Protein AF-A0A4W5MH15-F1 (afdb_monomer_lite)

Sequence (103 aa):
ERSTCFYLSDTSELFFWEDPRKVGIEVSEADGTKYFHGPGTGTPVYLAHGRAKRRDFIKGGDTLFMLTMEDVSHLTVIQPVPPVTMVTTAMPTPALTSHVGMR

Structure (mmCIF, N/CA/C/O backbone):
data_AF-A0A4W5MH15-F1
#
_entry.id   AF-A0A4W5MH15-F1
#
loop_
_atom_site.group_PDB
_atom_site.id
_atom_site.type_symbol
_atom_site.label_atom_id
_atom_site.label_alt_id
_atom_site.label_comp_id
_atom_site.label_asym_id
_atom_site.label_entity_id
_atom_site.label_seq_id
_atom_site.pdbx_PDB_ins_code
_atom_site.Cartn_x
_atom_site.Cartn_y
_atom_site.Cartn_z
_atom_site.occupancy
_atom_site.B_iso_or_equiv
_atom_site.auth_seq_id
_atom_site.auth_comp_id
_atom_site.auth_asym_id
_atom_site.auth_atom_id
_atom_site.pdbx_PDB_model_num
ATOM 1 N N . GLU A 1 1 ? -17.431 9.098 0.102 1.00 36.00 1 GLU A N 1
ATOM 2 C CA . GLU A 1 1 ? -16.687 10.263 0.615 1.00 36.00 1 GLU A CA 1
ATOM 3 C C . GLU A 1 1 ? -15.199 10.091 0.340 1.00 36.00 1 GLU A C 1
ATOM 5 O O . GLU A 1 1 ? -14.669 9.014 0.558 1.00 36.00 1 GLU A O 1
ATOM 10 N N . ARG A 1 2 ? -14.609 11.133 -0.259 1.00 46.91 2 ARG A N 1
ATOM 11 C CA . ARG A 1 2 ? -13.186 11.456 -0.498 1.00 46.91 2 ARG A CA 1
ATOM 12 C C . ARG A 1 2 ? -12.161 10.306 -0.465 1.00 46.91 2 ARG A C 1
ATOM 14 O O . ARG A 1 2 ? -11.426 10.140 0.500 1.00 46.91 2 ARG A O 1
ATOM 21 N N . SER A 1 3 ? -12.015 9.624 -1.601 1.00 39.78 3 SER A N 1
ATOM 22 C CA . SER A 1 3 ? -10.773 8.925 -1.950 1.00 39.78 3 SER A CA 1
ATOM 23 C C . SER A 1 3 ? -9.713 9.949 -2.353 1.00 39.78 3 SER A C 1
ATOM 25 O O . SER A 1 3 ? -9.652 10.368 -3.504 1.00 39.78 3 SER A O 1
ATOM 27 N N . THR A 1 4 ? -8.868 10.360 -1.415 1.00 45.22 4 THR A N 1
ATOM 28 C CA . THR A 1 4 ? -7.582 10.983 -1.740 1.00 45.22 4 THR A CA 1
ATOM 29 C C . THR A 1 4 ? -6.563 9.876 -1.976 1.00 45.22 4 THR A C 1
ATOM 31 O O . THR A 1 4 ? -5.759 9.548 -1.111 1.00 45.22 4 THR A O 1
ATOM 34 N N . CYS A 1 5 ? -6.613 9.276 -3.167 1.00 45.59 5 CYS A N 1
ATOM 35 C CA . CYS A 1 5 ? -5.384 8.784 -3.776 1.00 45.59 5 CYS A CA 1
ATOM 36 C C . CYS A 1 5 ? -4.603 10.055 -4.116 1.00 45.59 5 CYS A C 1
ATOM 38 O O . CYS A 1 5 ? -5.012 10.796 -5.010 1.00 45.59 5 CYS A O 1
ATOM 40 N N . PHE A 1 6 ? -3.596 10.391 -3.312 1.00 52.03 6 PHE A N 1
ATOM 41 C CA . PHE A 1 6 ? -2.780 11.576 -3.537 1.00 52.03 6 PHE A CA 1
ATOM 42 C C . PHE A 1 6 ? -2.103 11.432 -4.901 1.00 52.03 6 PHE A C 1
ATOM 44 O O . PHE A 1 6 ? -1.178 10.643 -5.069 1.00 52.03 6 PHE A O 1
ATOM 51 N N . TYR A 1 7 ? -2.605 12.171 -5.892 1.00 43.44 7 TYR A N 1
ATOM 52 C CA . TYR A 1 7 ? -1.824 12.503 -7.071 1.00 43.44 7 TYR A CA 1
ATOM 53 C C . TYR A 1 7 ? -0.591 13.235 -6.560 1.00 43.44 7 TYR A C 1
ATOM 55 O O . TYR A 1 7 ? -0.716 14.276 -5.912 1.00 43.44 7 TYR A O 1
ATOM 63 N N . LEU A 1 8 ? 0.585 12.665 -6.801 1.00 52.97 8 LEU A N 1
ATOM 64 C CA . LEU A 1 8 ? 1.828 13.384 -6.597 1.00 52.97 8 LEU A CA 1
ATOM 65 C C . LEU A 1 8 ? 1.765 14.625 -7.476 1.00 52.97 8 LEU A C 1
ATOM 67 O O . LEU A 1 8 ? 1.604 14.526 -8.691 1.00 52.97 8 LEU A O 1
ATOM 71 N N . SER A 1 9 ? 1.825 15.796 -6.852 1.00 49.94 9 SER A N 1
ATOM 72 C CA . SER A 1 9 ? 2.156 17.008 -7.576 1.00 49.94 9 SER A CA 1
ATOM 73 C C . SER A 1 9 ? 3.524 16.774 -8.208 1.00 49.94 9 SER A C 1
ATOM 75 O O . SER A 1 9 ? 4.507 16.626 -7.483 1.00 49.94 9 SER A O 1
ATOM 77 N N . ASP A 1 10 ? 3.580 16.747 -9.537 1.00 54.47 10 ASP A N 1
ATOM 78 C CA . ASP A 1 10 ? 4.779 16.563 -10.377 1.00 54.47 10 ASP A CA 1
ATOM 79 C C . ASP A 1 10 ? 5.800 17.724 -10.242 1.00 54.47 10 ASP A C 1
ATOM 81 O O . ASP A 1 10 ? 6.587 18.016 -11.134 1.00 54.47 10 ASP A O 1
ATOM 85 N N . THR A 1 11 ? 5.742 18.461 -9.129 1.00 54.16 11 THR A N 1
ATOM 86 C CA . THR A 1 11 ? 6.498 19.685 -8.850 1.00 54.16 11 THR A CA 1
ATOM 87 C C . THR A 1 11 ? 7.242 19.643 -7.513 1.00 54.16 11 THR A C 1
ATOM 89 O O . THR A 1 11 ? 7.790 20.665 -7.109 1.00 54.16 11 THR A O 1
ATOM 92 N N . SER A 1 12 ? 7.251 18.521 -6.782 1.00 60.56 12 SER A N 1
ATOM 93 C CA . SER A 1 12 ? 8.090 18.389 -5.584 1.00 60.56 12 SER A CA 1
ATOM 94 C C . SER A 1 12 ? 9.447 17.796 -5.959 1.00 60.56 12 SER A C 1
ATOM 96 O O . SER A 1 12 ? 9.497 16.675 -6.451 1.00 60.56 12 SER A O 1
ATOM 98 N N . GLU A 1 13 ? 10.545 18.487 -5.642 1.00 69.12 13 GLU A N 1
ATOM 99 C CA . GLU A 1 13 ? 11.938 17.993 -5.746 1.00 69.12 13 GLU A CA 1
ATOM 100 C C . GLU A 1 13 ? 12.240 16.768 -4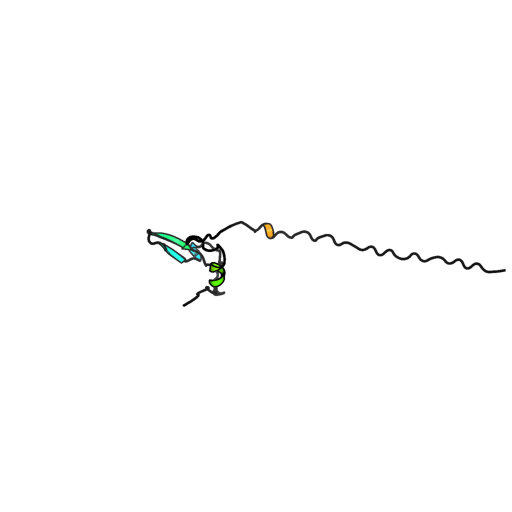.849 1.00 69.12 13 GLU A C 1
ATOM 102 O O . GLU A 1 13 ? 13.383 16.338 -4.715 1.00 69.12 13 GLU A O 1
ATOM 107 N N . LEU A 1 14 ? 11.217 16.223 -4.194 1.00 75.50 14 LEU A N 1
ATOM 108 C CA . LEU A 1 14 ? 11.302 15.177 -3.190 1.00 75.50 14 LEU A CA 1
ATOM 109 C C . LEU A 1 14 ? 11.040 13.810 -3.823 1.00 75.50 14 LEU A C 1
ATOM 111 O O . LEU A 1 14 ? 10.041 13.609 -4.518 1.00 75.50 14 LEU A O 1
ATOM 115 N N . PHE A 1 15 ? 11.919 12.848 -3.546 1.00 88.56 15 PHE A N 1
ATOM 116 C CA . PHE A 1 15 ? 11.747 11.477 -4.015 1.00 88.56 15 PHE A CA 1
ATOM 117 C C . PHE A 1 15 ? 10.655 10.771 -3.202 1.00 88.56 15 PHE A C 1
ATOM 119 O O . PHE A 1 15 ? 10.696 10.747 -1.975 1.00 88.56 15 PHE A O 1
ATOM 126 N N . PHE A 1 16 ? 9.699 10.134 -3.884 1.00 88.00 16 PHE A N 1
ATOM 127 C CA . PHE A 1 16 ? 8.551 9.464 -3.253 1.00 88.00 16 PHE A CA 1
ATOM 128 C C . PHE A 1 16 ? 8.937 8.459 -2.149 1.00 88.00 16 PHE A C 1
ATOM 130 O O . PHE A 1 16 ? 8.228 8.325 -1.156 1.00 88.00 16 PHE A O 1
ATOM 137 N N . TRP A 1 17 ? 10.072 7.775 -2.322 1.00 91.69 17 TRP A N 1
ATOM 138 C CA . TRP A 1 17 ? 10.595 6.745 -1.418 1.00 91.69 17 TRP A CA 1
ATOM 139 C C . TRP A 1 17 ? 11.770 7.222 -0.544 1.00 91.69 17 TRP A C 1
ATOM 141 O O . TRP A 1 17 ? 12.545 6.396 -0.065 1.00 91.69 17 TRP A O 1
ATOM 151 N N . GLU A 1 18 ? 11.962 8.536 -0.376 1.00 93.12 18 GLU A N 1
ATOM 152 C CA . GLU A 1 18 ? 13.009 9.070 0.506 1.00 93.12 18 GLU A CA 1
ATOM 153 C C . GLU A 1 18 ? 12.708 8.801 1.996 1.00 93.12 18 GLU A C 1
ATOM 155 O O . GLU A 1 18 ? 11.671 8.244 2.359 1.00 93.12 18 GLU A O 1
ATOM 160 N N . ASP A 1 19 ? 13.624 9.215 2.878 1.00 94.44 19 ASP A N 1
ATOM 161 C CA . ASP A 1 19 ? 13.456 9.159 4.331 1.00 94.44 19 ASP A CA 1
ATOM 162 C C . ASP A 1 19 ? 12.086 9.746 4.750 1.00 94.44 19 ASP A C 1
ATOM 164 O O . ASP A 1 19 ? 11.834 10.935 4.514 1.00 94.44 19 ASP A O 1
ATOM 168 N N . PRO A 1 20 ? 11.209 8.961 5.412 1.00 94.12 20 PRO A N 1
ATOM 169 C CA . PRO A 1 20 ? 9.898 9.416 5.871 1.00 94.12 20 PRO A CA 1
ATOM 170 C C . PRO A 1 20 ? 9.929 10.670 6.750 1.00 94.12 20 PRO A C 1
ATOM 172 O O . PRO A 1 20 ? 8.938 11.387 6.814 1.00 94.12 20 PRO A O 1
ATOM 175 N N . ARG A 1 21 ? 11.052 10.984 7.406 1.00 94.38 21 ARG A N 1
ATOM 176 C CA . ARG A 1 21 ? 11.205 12.229 8.179 1.00 94.38 21 ARG A CA 1
ATOM 177 C C . ARG A 1 21 ? 11.256 13.480 7.302 1.00 94.38 21 ARG A C 1
ATOM 179 O O . ARG A 1 21 ? 11.026 14.575 7.804 1.00 94.38 21 ARG A O 1
ATOM 186 N N . LYS A 1 22 ? 11.593 13.330 6.018 1.00 92.81 22 LYS A N 1
ATOM 187 C CA . LYS A 1 22 ? 11.648 14.417 5.032 1.00 92.81 22 LYS A CA 1
ATOM 188 C C . LYS A 1 22 ? 10.379 14.506 4.193 1.00 92.81 22 LYS A C 1
ATOM 190 O O . LYS A 1 22 ? 9.918 15.608 3.920 1.00 92.81 22 LYS A O 1
ATOM 195 N N . VAL A 1 23 ? 9.846 13.359 3.765 1.00 90.94 23 VAL A N 1
ATOM 196 C CA . VAL A 1 23 ? 8.750 13.291 2.775 1.00 90.94 23 VAL A CA 1
ATOM 197 C C . VAL A 1 23 ? 7.418 12.813 3.349 1.00 90.94 23 VAL A C 1
ATOM 199 O O . VAL A 1 23 ? 6.404 12.824 2.655 1.00 90.94 23 VAL A O 1
ATOM 202 N N . GLY A 1 24 ? 7.422 12.345 4.594 1.00 91.19 24 GLY A N 1
ATOM 203 C CA . GLY A 1 24 ? 6.265 11.766 5.258 1.00 91.19 24 GLY A CA 1
ATOM 204 C C . GLY A 1 24 ? 5.527 12.730 6.176 1.00 91.19 24 GLY A C 1
ATOM 205 O O . GLY A 1 24 ? 5.843 13.913 6.292 1.00 91.19 24 GLY A O 1
ATOM 206 N N . ILE A 1 25 ? 4.522 12.182 6.851 1.00 93.88 25 ILE A N 1
ATOM 207 C CA . ILE A 1 25 ? 3.696 12.886 7.832 1.00 93.88 25 ILE A CA 1
ATOM 208 C C . ILE A 1 25 ? 3.977 12.282 9.209 1.00 93.88 25 ILE A C 1
ATOM 210 O O . ILE A 1 25 ? 4.067 11.060 9.345 1.00 93.88 25 ILE A O 1
ATOM 214 N N . GLU A 1 26 ? 4.129 13.132 10.227 1.00 96.44 26 GLU A N 1
ATOM 215 C CA . GLU A 1 26 ? 4.196 12.682 11.618 1.00 96.44 26 GLU A CA 1
ATOM 216 C C . GLU A 1 26 ? 2.809 12.217 12.076 1.00 96.44 26 GLU A C 1
ATOM 218 O O . GLU A 1 26 ? 1.826 12.955 11.994 1.00 96.44 26 GLU A O 1
ATOM 223 N N . VAL A 1 27 ? 2.738 10.997 12.594 1.00 96.38 27 VAL A N 1
ATOM 224 C CA . VAL A 1 27 ? 1.554 10.411 13.216 1.00 96.38 27 VAL A CA 1
ATOM 225 C C . VAL A 1 27 ? 1.824 10.256 14.703 1.00 96.38 27 VAL A C 1
ATOM 227 O O . VAL A 1 27 ? 2.905 9.835 15.116 1.00 96.38 27 VAL A O 1
ATOM 230 N N . SER A 1 28 ? 0.833 10.634 15.507 1.00 97.56 28 SER A N 1
ATOM 231 C CA . SER A 1 28 ? 0.827 10.438 16.955 1.00 97.56 28 SER A CA 1
ATOM 232 C C . SER A 1 28 ? -0.274 9.450 17.312 1.00 97.56 28 SER A C 1
ATOM 234 O O . SER A 1 28 ? -1.439 9.693 17.001 1.00 97.56 28 SER A O 1
ATOM 236 N N . GLU A 1 29 ? 0.100 8.355 17.960 1.00 96.00 29 GLU A N 1
ATOM 237 C CA . GLU A 1 29 ? -0.829 7.324 18.409 1.00 96.00 29 GLU A CA 1
ATOM 238 C C . GLU A 1 29 ? -1.406 7.639 19.788 1.00 96.00 29 GLU A C 1
ATOM 240 O O . GLU A 1 29 ? -0.860 8.426 20.566 1.00 96.00 29 GLU A O 1
ATOM 245 N N . ALA A 1 30 ? -2.528 6.991 20.107 1.00 96.12 30 ALA A N 1
ATOM 246 C CA . ALA A 1 30 ? -3.222 7.171 21.382 1.00 96.12 30 ALA A CA 1
ATOM 247 C C . ALA A 1 30 ? -2.376 6.754 22.603 1.00 96.12 30 ALA A C 1
ATOM 249 O O . ALA A 1 30 ? -2.613 7.243 23.706 1.00 96.12 30 ALA A O 1
ATOM 250 N N . ASP A 1 31 ? -1.389 5.876 22.410 1.00 96.31 31 ASP A N 1
ATOM 251 C CA . ASP A 1 31 ? -0.437 5.450 23.441 1.00 96.31 31 ASP A CA 1
ATOM 252 C C . ASP A 1 31 ? 0.741 6.430 23.636 1.00 96.31 31 ASP A C 1
ATOM 254 O O . ASP A 1 31 ? 1.598 6.209 24.491 1.00 96.31 31 ASP A O 1
ATOM 258 N N . GLY A 1 32 ? 0.772 7.531 22.875 1.00 95.38 32 GLY A N 1
ATOM 259 C CA . GLY A 1 32 ? 1.821 8.549 22.911 1.00 95.38 32 GLY A CA 1
ATOM 260 C C . GLY A 1 32 ? 3.007 8.274 21.983 1.00 95.38 32 GLY A C 1
ATOM 261 O O . GLY A 1 32 ? 3.909 9.112 21.898 1.00 95.38 32 GLY A O 1
ATOM 262 N N . THR A 1 33 ? 3.018 7.147 21.265 1.00 97.00 33 THR A N 1
ATOM 263 C CA . THR A 1 33 ? 4.048 6.836 20.268 1.00 97.00 33 THR A CA 1
ATOM 264 C C . THR A 1 33 ? 3.957 7.800 19.092 1.00 97.00 33 THR A C 1
ATOM 266 O O . THR A 1 33 ? 2.870 8.116 18.608 1.00 97.00 33 THR A O 1
ATOM 269 N N . LYS A 1 34 ? 5.113 8.256 18.603 1.00 97.62 34 LYS A N 1
ATOM 270 C CA . LYS A 1 34 ? 5.210 9.107 17.415 1.00 97.62 34 LYS A CA 1
ATOM 271 C C . LYS A 1 34 ? 6.105 8.479 16.363 1.00 97.62 34 LYS A C 1
ATOM 273 O O . LYS A 1 34 ? 7.192 7.997 16.684 1.00 97.62 34 LYS A O 1
ATOM 278 N N . TYR A 1 35 ? 5.668 8.514 15.111 1.00 96.44 35 TYR A N 1
ATOM 279 C CA . TYR A 1 35 ? 6.442 8.036 13.968 1.00 96.44 35 TYR A CA 1
ATOM 280 C C . TYR A 1 35 ? 6.112 8.836 12.710 1.00 96.44 35 TYR A C 1
ATOM 282 O O . TYR A 1 35 ? 5.073 9.478 12.621 1.00 96.44 35 TYR A O 1
ATOM 290 N N . PHE A 1 36 ? 7.001 8.782 11.722 1.00 96.69 36 PHE A N 1
ATOM 291 C CA . PHE A 1 36 ? 6.746 9.338 10.397 1.00 96.69 36 PHE A CA 1
ATOM 292 C C . PHE A 1 36 ? 6.416 8.200 9.438 1.00 96.69 36 PHE A C 1
ATOM 294 O O . PHE A 1 36 ? 7.168 7.226 9.373 1.00 96.69 36 PHE A O 1
ATOM 301 N N . HIS A 1 37 ? 5.330 8.327 8.678 1.00 94.56 37 HIS A N 1
ATOM 302 C CA . HIS A 1 37 ? 5.041 7.422 7.567 1.00 94.56 37 HIS A CA 1
ATOM 303 C C . HIS A 1 37 ? 5.161 8.175 6.243 1.00 94.56 37 HIS A C 1
ATOM 305 O O . HIS A 1 37 ? 4.680 9.301 6.107 1.00 94.56 37 HIS A O 1
ATOM 311 N N . GLY A 1 38 ? 5.856 7.562 5.285 1.00 92.75 38 GLY A N 1
ATOM 312 C CA . GLY A 1 38 ? 6.041 8.131 3.955 1.00 92.75 38 GLY A CA 1
ATOM 313 C C . GLY A 1 38 ? 4.749 8.126 3.127 1.00 92.75 38 GLY A C 1
ATOM 314 O O . GLY A 1 38 ? 3.721 7.592 3.562 1.00 92.75 38 GLY A O 1
ATOM 315 N N . PRO A 1 39 ? 4.801 8.691 1.911 1.00 91.62 39 PRO A N 1
ATOM 316 C CA . PRO A 1 39 ? 3.713 8.612 0.947 1.00 91.62 39 PRO A CA 1
ATOM 317 C C . PRO A 1 39 ? 3.229 7.170 0.725 1.00 91.62 39 PRO A C 1
ATOM 319 O O . PRO A 1 39 ? 4.017 6.241 0.554 1.00 91.62 39 PRO A O 1
ATOM 322 N N . GLY A 1 40 ? 1.909 6.975 0.723 1.00 91.25 40 GLY A N 1
ATOM 323 C CA . GLY A 1 40 ? 1.304 5.667 0.473 1.00 91.25 40 GLY A CA 1
ATOM 324 C C . GLY A 1 40 ? 1.192 5.373 -1.021 1.00 91.25 40 GLY A C 1
ATOM 325 O O . GLY A 1 40 ? 0.656 6.187 -1.770 1.00 91.25 40 GLY A O 1
ATOM 326 N N . THR A 1 41 ? 1.636 4.190 -1.450 1.00 91.94 41 THR A N 1
ATOM 327 C CA . THR A 1 41 ? 1.363 3.658 -2.794 1.00 91.94 41 THR A CA 1
ATOM 328 C C . THR A 1 41 ? 0.563 2.365 -2.704 1.00 91.94 41 THR A C 1
ATOM 330 O O . THR A 1 41 ? 0.733 1.575 -1.775 1.00 91.94 41 THR A O 1
ATOM 333 N N . GLY A 1 42 ? -0.310 2.130 -3.678 1.00 92.69 42 GLY A N 1
ATOM 334 C CA . GLY A 1 42 ? -1.123 0.925 -3.737 1.00 92.69 42 GLY A CA 1
ATOM 335 C C . GLY A 1 42 ? -2.291 1.066 -4.701 1.00 92.69 42 GLY A C 1
ATOM 336 O O . GLY A 1 42 ? -2.356 1.994 -5.504 1.00 92.69 42 GLY A O 1
ATOM 337 N N . THR A 1 43 ? -3.237 0.135 -4.607 1.00 92.62 43 THR A N 1
ATOM 338 C CA . THR A 1 43 ? -4.486 0.185 -5.372 1.00 92.62 43 THR A CA 1
ATOM 339 C C . THR A 1 43 ? -5.646 0.613 -4.471 1.00 92.62 43 THR A C 1
ATOM 341 O O . THR A 1 43 ? -5.819 0.035 -3.395 1.00 92.62 43 THR A O 1
ATOM 344 N N . PRO A 1 44 ? -6.500 1.563 -4.900 1.00 89.81 44 PRO A N 1
ATOM 345 C CA . PRO A 1 44 ? -7.732 1.879 -4.177 1.00 89.81 44 PRO A CA 1
ATOM 346 C C . PRO A 1 44 ? -8.761 0.738 -4.255 1.00 89.81 44 PRO A C 1
ATOM 348 O O . PRO A 1 44 ? -9.739 0.733 -3.510 1.00 89.81 44 PRO A O 1
ATOM 351 N N . VAL A 1 45 ? -8.563 -0.232 -5.156 1.00 91.81 45 VAL A N 1
ATOM 352 C CA . VAL A 1 45 ? -9.449 -1.382 -5.352 1.00 91.81 45 VAL A CA 1
ATOM 353 C C . VAL A 1 45 ? -8.626 -2.667 -5.265 1.00 91.81 45 VAL A C 1
ATOM 355 O O . VAL A 1 45 ? -8.230 -3.240 -6.277 1.00 91.81 45 VAL A O 1
ATOM 358 N N . TYR A 1 46 ? -8.361 -3.120 -4.039 1.00 92.19 46 TYR A N 1
ATOM 359 C CA . TYR A 1 46 ? -7.667 -4.389 -3.790 1.00 92.19 46 TYR A CA 1
ATO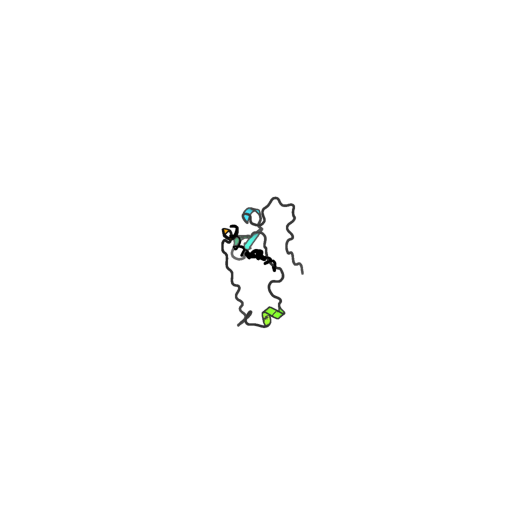M 360 C C . TYR A 1 46 ? -8.572 -5.601 -4.067 1.00 92.19 46 TYR A C 1
ATOM 362 O O . TYR A 1 46 ? -8.275 -6.438 -4.917 1.00 92.19 46 TYR A O 1
ATOM 370 N N . LEU A 1 47 ? -9.724 -5.674 -3.391 1.00 93.75 47 LEU A N 1
ATOM 371 C CA . LEU A 1 47 ? -10.695 -6.753 -3.557 1.00 93.75 47 LEU A CA 1
ATOM 372 C C . LEU A 1 47 ? -12.115 -6.203 -3.417 1.00 93.75 47 LEU A C 1
ATOM 374 O O . LEU A 1 47 ? -12.463 -5.588 -2.413 1.00 93.75 47 LEU A O 1
ATOM 378 N N . ALA A 1 48 ? -12.963 -6.442 -4.419 1.00 94.44 48 ALA A N 1
ATOM 379 C CA . ALA A 1 48 ? -14.360 -6.023 -4.354 1.00 94.44 48 ALA A CA 1
ATOM 380 C C . ALA A 1 48 ? -15.088 -6.690 -3.172 1.00 94.44 48 ALA A C 1
ATOM 382 O O . ALA A 1 48 ? -14.986 -7.904 -2.984 1.00 94.44 48 ALA A O 1
ATOM 383 N N . HIS A 1 49 ? -15.914 -5.927 -2.450 1.00 93.25 49 HIS A N 1
ATOM 384 C CA . HIS A 1 49 ? -16.680 -6.404 -1.289 1.00 93.25 49 HIS A CA 1
ATOM 385 C C . HIS A 1 49 ? -17.456 -7.706 -1.555 1.00 93.25 49 HIS A C 1
ATOM 387 O O . HIS A 1 49 ? -17.441 -8.629 -0.743 1.00 93.25 49 HIS A O 1
ATOM 393 N N . GLY A 1 50 ? -18.106 -7.819 -2.720 1.00 94.12 50 GLY A N 1
ATOM 394 C CA . GLY A 1 50 ? -18.838 -9.029 -3.103 1.00 94.12 50 GLY A CA 1
ATOM 395 C C . GLY A 1 50 ? -17.944 -10.254 -3.327 1.00 94.12 50 GLY A C 1
ATOM 396 O O . GLY A 1 50 ? -18.416 -11.376 -3.177 1.00 94.12 50 GLY A O 1
ATOM 397 N N . ARG A 1 51 ? -16.659 -10.065 -3.661 1.00 93.88 51 ARG A N 1
ATOM 398 C CA . ARG A 1 51 ? -15.674 -11.151 -3.792 1.00 93.88 51 ARG A CA 1
ATOM 399 C C . ARG A 1 51 ? -15.077 -11.549 -2.445 1.00 93.88 51 ARG A C 1
ATOM 401 O O . ARG A 1 51 ? -14.896 -12.742 -2.225 1.00 93.88 51 ARG A O 1
ATOM 408 N N . ALA A 1 52 ? -14.870 -10.592 -1.538 1.00 93.56 52 ALA A N 1
ATOM 409 C CA . ALA A 1 52 ? -14.406 -10.863 -0.175 1.00 93.56 52 ALA A CA 1
ATOM 410 C C . ALA A 1 52 ? -15.343 -11.816 0.596 1.00 93.56 52 ALA A C 1
ATOM 412 O O . ALA A 1 52 ? -14.885 -12.589 1.425 1.00 93.56 52 ALA A O 1
ATOM 413 N N . LYS A 1 53 ? -16.646 -11.826 0.275 1.00 93.31 53 LYS A N 1
ATOM 414 C CA . LYS A 1 53 ? -17.659 -12.671 0.939 1.00 93.31 53 LYS A CA 1
ATOM 415 C C . LYS A 1 53 ? -17.842 -14.082 0.356 1.00 93.31 53 LYS A C 1
ATOM 417 O O . LYS A 1 53 ? -18.592 -14.864 0.924 1.00 93.31 53 LYS A O 1
ATOM 422 N N . ARG A 1 54 ? -17.260 -14.404 -0.808 1.00 91.62 54 ARG A N 1
ATOM 423 C CA . ARG A 1 54 ? -17.583 -15.649 -1.548 1.00 91.62 54 ARG A CA 1
ATOM 424 C C . ARG A 1 54 ? -16.709 -16.852 -1.189 1.00 91.62 54 ARG A C 1
ATOM 426 O O . ARG A 1 54 ? -17.059 -17.968 -1.554 1.00 91.62 54 ARG A O 1
ATOM 433 N N . ARG A 1 55 ? -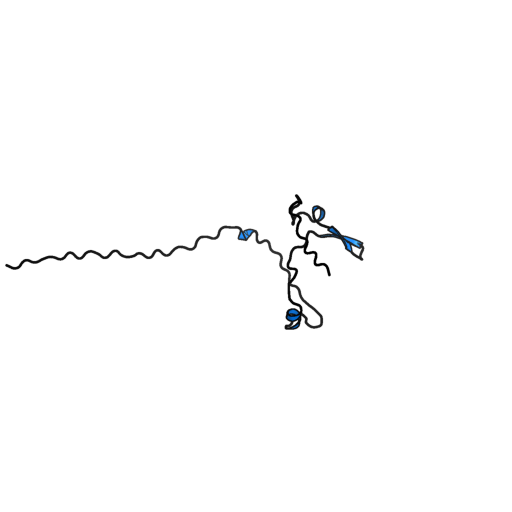15.561 -16.633 -0.552 1.00 92.75 55 ARG A N 1
ATOM 434 C CA . ARG A 1 55 ? -14.604 -17.673 -0.139 1.00 92.75 55 ARG A CA 1
ATOM 435 C C . ARG A 1 55 ? -14.171 -17.411 1.302 1.00 92.75 55 ARG A C 1
ATOM 437 O O . ARG A 1 55 ? -14.585 -16.419 1.894 1.00 92.75 55 ARG A O 1
ATOM 444 N N . ASP A 1 56 ? -13.256 -18.230 1.798 1.00 94.94 56 ASP A N 1
ATOM 445 C CA . ASP A 1 56 ? -12.663 -18.145 3.137 1.00 94.94 56 ASP A CA 1
ATOM 446 C C . ASP A 1 56 ? -11.691 -16.952 3.316 1.00 94.94 56 ASP A C 1
ATOM 448 O O . ASP A 1 56 ? -10.730 -17.046 4.071 1.00 94.94 56 ASP A O 1
ATOM 452 N N . PHE A 1 57 ? -11.907 -15.822 2.627 1.00 94.88 57 PHE A N 1
ATOM 453 C CA . PHE A 1 57 ? -11.148 -14.588 2.884 1.00 94.88 57 PHE A CA 1
ATOM 454 C C . PHE A 1 57 ? -11.485 -13.995 4.256 1.00 94.88 57 PHE A C 1
ATOM 456 O O . PHE A 1 57 ? -10.623 -13.388 4.884 1.00 94.88 57 PHE A O 1
ATOM 463 N N . ILE A 1 58 ? -12.735 -14.174 4.698 1.00 95.38 58 ILE A N 1
ATOM 464 C CA . ILE A 1 58 ? -13.213 -13.837 6.038 1.00 95.38 58 ILE A CA 1
ATOM 465 C C . ILE A 1 58 ? -13.716 -15.135 6.666 1.00 95.38 58 ILE A C 1
ATOM 467 O O . ILE A 1 58 ? -14.661 -15.740 6.155 1.00 95.38 58 ILE A O 1
ATOM 471 N N . LYS A 1 59 ? -13.104 -15.571 7.766 1.00 95.38 59 LYS A N 1
ATOM 472 C CA . LYS A 1 59 ? -13.477 -16.812 8.458 1.00 95.38 59 LYS A CA 1
ATOM 473 C C . LYS A 1 59 ? -13.459 -16.577 9.959 1.00 95.38 59 LYS A C 1
ATOM 475 O O . LYS A 1 59 ? -12.481 -16.073 10.487 1.00 95.38 59 LYS A O 1
ATOM 480 N N . GLY A 1 60 ? -14.564 -16.889 10.639 1.00 94.31 60 GLY A N 1
ATOM 481 C CA . GLY A 1 60 ? -14.696 -16.633 12.081 1.00 94.31 60 GLY A CA 1
ATOM 482 C C . GLY A 1 60 ? -14.748 -15.150 12.478 1.00 94.31 60 GLY A C 1
ATOM 483 O O . GLY A 1 60 ? -14.671 -14.854 13.659 1.00 94.31 60 GLY A O 1
ATOM 484 N N . GLY A 1 61 ? -14.904 -14.229 11.517 1.00 94.56 61 GLY A N 1
ATOM 485 C CA . GLY A 1 61 ? -14.787 -12.782 11.748 1.00 94.56 61 GLY A CA 1
ATOM 486 C C . GLY A 1 61 ? -13.390 -12.225 11.464 1.00 94.56 61 GLY A C 1
ATOM 487 O O . GLY A 1 61 ? -13.236 -11.009 11.402 1.00 94.56 61 GLY A O 1
ATOM 488 N N . ASP A 1 62 ? -12.421 -13.101 11.188 1.00 95.75 62 ASP A N 1
ATOM 489 C CA . ASP A 1 62 ? -11.024 -12.736 10.989 1.00 95.75 62 ASP A CA 1
ATOM 490 C C . ASP A 1 62 ? -10.619 -12.760 9.513 1.00 95.75 62 ASP A C 1
ATOM 492 O O . ASP A 1 62 ? -11.207 -13.461 8.681 1.00 95.75 62 ASP A O 1
ATOM 496 N N . THR A 1 63 ? -9.565 -12.005 9.206 1.00 96.31 63 THR A N 1
ATOM 497 C CA . THR A 1 63 ? -8.930 -11.929 7.885 1.00 96.31 63 THR A CA 1
ATOM 498 C C . THR A 1 63 ? -7.416 -11.982 8.024 1.00 96.31 63 THR A C 1
ATOM 500 O O . THR A 1 63 ? -6.867 -11.426 8.973 1.00 96.31 63 THR A O 1
ATOM 503 N N . LEU A 1 64 ? -6.735 -12.574 7.045 1.00 95.69 64 LEU A N 1
ATOM 504 C CA . LEU A 1 64 ? -5.275 -12.631 6.983 1.00 95.69 64 LEU A CA 1
ATOM 505 C C . LEU A 1 64 ? -4.764 -11.876 5.758 1.00 95.69 64 LEU A C 1
ATOM 507 O O . LEU A 1 64 ? -5.150 -12.175 4.628 1.00 95.69 64 LEU A O 1
ATOM 511 N N . PHE A 1 65 ? -3.854 -10.934 5.993 1.00 95.88 65 PHE A N 1
ATOM 512 C CA . PHE A 1 65 ? -3.084 -10.264 4.951 1.00 95.88 65 PHE A CA 1
ATOM 513 C C . PHE A 1 65 ? -1.651 -10.779 5.022 1.00 95.88 65 PHE A C 1
ATOM 515 O O . PHE A 1 65 ? -0.998 -10.669 6.057 1.00 95.88 65 PHE A O 1
ATOM 522 N N . MET A 1 66 ? -1.177 -11.378 3.933 1.00 96.88 66 MET A N 1
ATOM 523 C CA . MET A 1 66 ? 0.201 -11.848 3.825 1.00 96.88 66 MET A CA 1
ATOM 524 C C . MET A 1 66 ? 1.049 -10.753 3.191 1.00 96.88 66 MET A C 1
ATOM 526 O O . MET A 1 66 ? 0.676 -10.210 2.152 1.00 96.88 66 MET A O 1
ATOM 530 N N . LEU A 1 67 ? 2.186 -10.448 3.811 1.00 96.69 67 LEU A N 1
ATOM 531 C CA . LEU A 1 67 ? 3.136 -9.465 3.311 1.00 96.69 67 LEU A CA 1
ATOM 532 C C . LEU A 1 67 ? 4.507 -10.121 3.177 1.00 96.69 67 LEU A C 1
ATOM 534 O O . LEU A 1 67 ? 4.958 -10.830 4.075 1.00 96.69 67 LEU A O 1
ATOM 538 N N . THR A 1 68 ? 5.165 -9.856 2.055 1.00 97.12 68 THR A N 1
ATOM 539 C CA . THR A 1 68 ? 6.541 -10.264 1.774 1.00 97.12 68 THR A CA 1
ATOM 540 C C . THR A 1 68 ? 7.281 -9.059 1.225 1.00 97.12 68 THR A C 1
ATOM 542 O O . THR A 1 68 ? 6.782 -8.390 0.321 1.00 97.12 68 THR A O 1
ATOM 545 N N . MET A 1 69 ? 8.457 -8.781 1.776 1.00 96.88 69 MET A N 1
ATOM 546 C CA . MET A 1 69 ? 9.318 -7.698 1.323 1.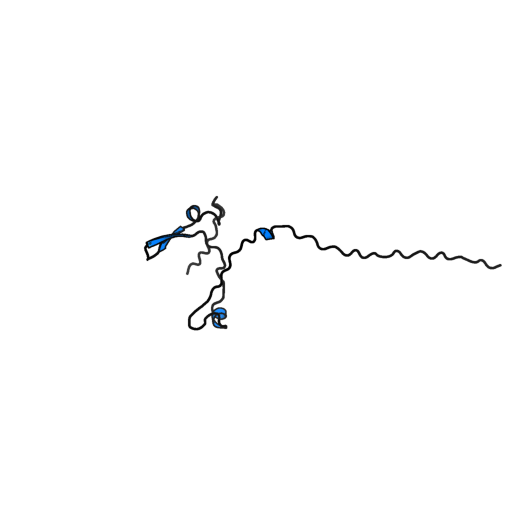00 96.88 69 MET A CA 1
ATOM 547 C C . MET A 1 69 ? 10.686 -8.288 1.015 1.00 96.88 69 MET A C 1
ATOM 549 O O . MET A 1 69 ? 11.334 -8.846 1.898 1.00 96.88 69 MET A O 1
ATOM 553 N N . GLU A 1 70 ? 11.092 -8.192 -0.244 1.00 97.69 70 GLU A N 1
ATOM 554 C CA . GLU A 1 70 ? 12.362 -8.705 -0.743 1.00 97.69 70 GLU A CA 1
ATOM 555 C C . GLU A 1 70 ? 13.020 -7.672 -1.658 1.00 97.69 70 GLU A C 1
ATOM 557 O O . GLU A 1 70 ? 12.337 -6.863 -2.292 1.00 97.69 70 GLU A O 1
ATOM 562 N N . ASP A 1 71 ? 14.351 -7.694 -1.720 1.00 96.44 71 ASP A N 1
ATOM 563 C CA . ASP A 1 71 ? 15.085 -6.882 -2.682 1.00 96.44 71 ASP A CA 1
ATOM 564 C C . ASP A 1 71 ? 15.107 -7.570 -4.054 1.00 96.44 71 ASP A C 1
ATOM 566 O O . ASP A 1 71 ? 15.690 -8.641 -4.238 1.00 96.44 71 ASP A O 1
ATOM 570 N N . VAL A 1 72 ? 14.497 -6.913 -5.036 1.00 95.75 72 VAL A N 1
ATOM 571 C CA . VAL A 1 72 ? 14.421 -7.377 -6.427 1.00 95.75 72 VAL A CA 1
ATOM 572 C C . VAL A 1 72 ? 15.424 -6.677 -7.346 1.00 95.75 72 VAL A C 1
ATOM 574 O O . VAL A 1 72 ? 15.356 -6.836 -8.564 1.00 95.75 72 VAL A O 1
ATOM 577 N N . SER A 1 73 ? 16.380 -5.920 -6.794 1.00 95.06 73 SER A N 1
ATOM 578 C CA . SER A 1 73 ? 17.410 -5.209 -7.567 1.00 95.06 73 SER A CA 1
ATOM 579 C C . SER A 1 73 ? 18.188 -6.123 -8.524 1.00 95.06 73 SER A C 1
ATOM 581 O O . SER A 1 73 ? 18.554 -5.717 -9.628 1.00 95.06 73 SER A O 1
ATOM 583 N N . HIS A 1 74 ? 18.365 -7.391 -8.153 1.00 93.12 74 HIS A N 1
ATOM 584 C CA . HIS A 1 74 ? 19.030 -8.413 -8.959 1.00 93.12 74 HIS A CA 1
ATOM 585 C C . HIS A 1 74 ? 18.325 -8.717 -10.297 1.00 93.12 74 HIS A C 1
ATOM 587 O O . HIS A 1 74 ? 18.966 -9.215 -11.221 1.00 93.12 74 HIS A O 1
ATOM 593 N N . LEU A 1 75 ? 17.037 -8.382 -10.446 1.00 94.44 75 LEU A N 1
ATOM 594 C CA . LEU A 1 75 ? 16.293 -8.554 -11.701 1.00 94.44 75 LEU A CA 1
ATOM 595 C C . LEU A 1 75 ? 16.673 -7.531 -12.783 1.00 94.44 75 LEU A C 1
ATOM 597 O O . LEU A 1 75 ? 16.216 -7.638 -13.917 1.00 94.44 75 LEU A O 1
ATOM 601 N N . THR A 1 76 ? 17.510 -6.543 -12.458 1.00 94.25 76 THR A N 1
ATOM 602 C CA . THR A 1 76 ? 17.977 -5.526 -13.417 1.00 94.25 76 THR A CA 1
ATOM 603 C C . THR A 1 76 ? 19.074 -6.028 -14.363 1.00 94.25 76 THR A C 1
ATOM 605 O O . THR A 1 76 ? 19.425 -5.339 -15.322 1.00 94.25 76 THR A O 1
ATOM 608 N N . VAL A 1 77 ? 19.612 -7.230 -14.136 1.00 92.44 77 VAL A N 1
ATOM 609 C CA . VAL A 1 77 ? 20.625 -7.842 -15.005 1.00 92.44 77 VAL A CA 1
ATOM 610 C C . VAL A 1 77 ? 19.987 -8.330 -16.310 1.00 92.44 77 VAL A C 1
ATOM 612 O O . VAL A 1 77 ? 18.960 -9.008 -16.305 1.00 92.44 77 VAL A O 1
ATOM 615 N N . ILE A 1 78 ? 20.622 -8.021 -17.445 1.00 88.44 78 ILE A N 1
ATOM 616 C CA . ILE A 1 78 ? 20.181 -8.476 -18.771 1.00 88.44 78 ILE A CA 1
ATOM 617 C C . ILE A 1 78 ? 20.212 -10.007 -18.829 1.00 88.44 78 ILE A C 1
ATOM 619 O O . ILE A 1 78 ? 21.242 -10.631 -18.567 1.00 88.44 78 ILE A O 1
ATOM 623 N N . GLN A 1 79 ? 19.092 -10.612 -19.225 1.00 88.94 79 GLN A N 1
ATOM 624 C CA . GLN A 1 79 ? 19.037 -12.049 -19.475 1.00 88.94 79 GLN A CA 1
ATOM 625 C C . GLN A 1 79 ? 19.697 -12.399 -20.822 1.00 88.94 79 GLN A C 1
ATOM 627 O O . GLN A 1 79 ? 19.546 -11.647 -21.789 1.00 88.94 79 GLN A O 1
ATOM 632 N N . PRO A 1 80 ? 20.410 -13.538 -20.924 1.00 88.81 80 PRO A N 1
ATOM 633 C CA . PRO A 1 80 ? 20.977 -13.992 -22.188 1.00 88.81 80 PRO A CA 1
ATOM 634 C C . PRO A 1 80 ? 19.892 -14.169 -23.254 1.00 88.81 80 PRO A C 1
ATOM 636 O O . PRO A 1 80 ? 18.821 -14.709 -22.978 1.00 88.81 80 PRO A O 1
ATOM 639 N N . VAL A 1 81 ? 20.185 -13.766 -24.491 1.00 87.19 81 VAL A N 1
ATOM 640 C CA . VAL A 1 81 ? 19.294 -14.047 -25.622 1.00 87.19 81 VAL A CA 1
ATOM 641 C C . VAL A 1 81 ? 19.313 -15.557 -25.893 1.00 87.19 81 VAL A C 1
ATOM 643 O O . VAL A 1 81 ? 20.401 -16.129 -26.019 1.00 87.19 81 VAL A O 1
ATOM 646 N N . PRO A 1 82 ? 18.150 -16.226 -25.992 1.00 87.38 82 PRO A N 1
ATOM 647 C CA . PRO A 1 82 ? 18.110 -17.641 -26.332 1.00 87.38 82 PRO A CA 1
ATOM 648 C C . PRO A 1 82 ? 18.695 -17.882 -27.739 1.00 87.38 82 PRO A C 1
ATOM 650 O O . PRO A 1 82 ? 18.477 -17.070 -28.642 1.00 87.38 82 PRO A O 1
ATOM 653 N N . PRO A 1 83 ? 19.439 -18.983 -27.957 1.00 84.81 83 PRO A N 1
ATOM 654 C CA . PRO A 1 83 ? 20.066 -19.259 -29.245 1.00 84.81 83 PRO A CA 1
ATOM 655 C C . PRO A 1 83 ? 19.026 -19.429 -30.361 1.00 84.81 83 PRO A C 1
ATOM 657 O O . PRO A 1 83 ? 18.059 -20.181 -30.233 1.00 84.81 83 PRO A O 1
ATOM 660 N N . VAL A 1 84 ? 19.251 -18.749 -31.487 1.00 82.69 84 VAL A N 1
ATOM 661 C CA . VAL A 1 84 ? 18.464 -18.925 -32.714 1.00 82.69 84 VAL A CA 1
ATOM 662 C C . VAL A 1 84 ? 18.867 -20.221 -33.415 1.00 82.69 84 VAL A C 1
ATOM 664 O O . VAL A 1 84 ? 20.042 -20.459 -33.687 1.00 82.69 84 VAL A O 1
ATOM 667 N N . THR A 1 85 ? 17.882 -21.063 -33.738 1.00 80.25 85 THR A N 1
ATOM 668 C CA . THR A 1 85 ? 18.104 -22.262 -34.559 1.00 80.25 85 THR A CA 1
ATOM 669 C C . THR A 1 85 ? 18.210 -21.840 -36.022 1.00 80.25 85 THR A C 1
ATOM 671 O O . THR A 1 85 ? 17.221 -21.421 -36.620 1.00 80.25 85 THR A O 1
ATOM 674 N N . MET A 1 86 ? 19.405 -21.927 -36.609 1.00 76.06 86 MET A N 1
ATOM 675 C CA . MET A 1 86 ? 19.581 -21.698 -38.043 1.00 76.06 86 MET A CA 1
ATOM 676 C C . MET A 1 86 ? 19.155 -22.952 -38.811 1.00 76.06 86 MET A C 1
ATOM 678 O O . MET A 1 86 ? 19.765 -24.010 -38.668 1.00 76.06 86 MET A O 1
ATOM 682 N N . VAL A 1 87 ? 18.113 -22.843 -39.637 1.00 73.81 87 VAL A N 1
ATOM 683 C CA . VAL A 1 87 ? 17.754 -23.900 -40.590 1.00 73.81 87 VAL A CA 1
ATOM 684 C C . VAL A 1 87 ? 18.752 -23.845 -41.744 1.00 73.81 87 VAL A C 1
ATOM 686 O O . VAL A 1 87 ? 18.747 -22.906 -42.538 1.00 73.81 87 VAL A O 1
ATOM 689 N N . THR A 1 88 ? 19.637 -24.836 -41.833 1.00 59.16 88 THR A N 1
ATOM 690 C CA . THR A 1 88 ? 20.532 -24.998 -42.982 1.00 59.16 88 THR A CA 1
ATOM 691 C C . THR A 1 88 ? 19.732 -25.545 -44.162 1.00 59.16 88 THR A C 1
ATOM 693 O O . THR A 1 88 ? 19.489 -26.746 -44.255 1.00 59.16 88 THR A O 1
ATOM 696 N N . THR A 1 89 ? 19.312 -24.676 -45.082 1.00 60.59 89 THR A N 1
ATOM 697 C CA . THR A 1 89 ? 18.780 -25.119 -46.376 1.00 60.59 89 THR A CA 1
ATOM 698 C C . THR A 1 89 ? 19.941 -25.658 -47.208 1.00 60.59 89 THR A C 1
ATOM 700 O O . THR A 1 89 ? 20.778 -24.895 -47.691 1.00 60.59 89 THR A O 1
ATOM 703 N N . ALA A 1 90 ? 20.026 -26.981 -47.345 1.00 63.19 90 ALA A N 1
ATOM 704 C CA . ALA A 1 90 ? 20.981 -27.616 -48.244 1.00 63.19 90 ALA A CA 1
ATOM 705 C C . ALA A 1 90 ? 20.698 -27.177 -49.693 1.00 63.19 90 ALA A C 1
ATOM 707 O O . ALA A 1 90 ? 19.589 -27.344 -50.200 1.00 63.19 90 ALA A O 1
ATOM 708 N N . MET A 1 91 ? 21.705 -26.600 -50.351 1.00 66.50 91 MET A N 1
ATOM 709 C CA . MET A 1 91 ? 21.663 -26.253 -51.775 1.00 66.50 91 MET A CA 1
ATOM 710 C C . MET A 1 91 ? 21.518 -27.536 -52.615 1.00 66.50 91 MET A C 1
ATOM 712 O O . MET A 1 91 ? 22.316 -28.457 -52.417 1.00 66.50 91 MET A O 1
ATOM 716 N N . PRO A 1 92 ? 20.565 -27.631 -53.563 1.00 57.28 92 PRO A N 1
ATOM 717 C CA . PRO A 1 92 ? 20.481 -28.790 -54.442 1.00 57.28 92 PRO A CA 1
ATOM 718 C C . PRO A 1 92 ? 21.701 -28.832 -55.374 1.00 57.28 92 PRO A C 1
ATOM 720 O O . PRO A 1 92 ? 21.988 -27.883 -56.102 1.00 57.28 92 PRO A O 1
ATOM 723 N N . THR A 1 93 ? 22.432 -29.946 -55.335 1.00 62.41 93 THR A N 1
ATOM 724 C CA . THR A 1 93 ? 23.551 -30.251 -56.234 1.00 62.41 93 THR A CA 1
ATOM 725 C C . THR A 1 93 ? 23.056 -30.302 -57.688 1.00 62.41 93 THR A C 1
ATOM 727 O O . THR A 1 93 ? 22.116 -31.051 -57.963 1.00 62.41 93 THR A O 1
ATOM 730 N N . PRO A 1 94 ? 23.647 -29.563 -58.646 1.00 53.47 94 PRO A N 1
ATOM 731 C CA . PRO A 1 94 ? 23.274 -29.708 -60.049 1.00 53.47 94 PRO A CA 1
ATOM 732 C C . PRO A 1 94 ? 23.762 -31.065 -60.582 1.00 53.47 94 PRO A C 1
ATOM 734 O O . PRO A 1 94 ? 24.951 -31.378 -60.525 1.00 53.47 94 PRO A O 1
ATOM 737 N N . ALA A 1 95 ? 22.839 -31.879 -61.101 1.00 52.34 95 ALA A N 1
ATOM 738 C CA . ALA A 1 95 ? 23.154 -33.142 -61.761 1.00 52.34 95 ALA A CA 1
ATOM 739 C C . ALA A 1 95 ? 23.794 -32.883 -63.137 1.00 52.34 95 ALA A C 1
ATOM 741 O O . ALA A 1 95 ? 23.192 -32.251 -64.007 1.00 52.34 95 ALA A O 1
ATOM 742 N N . LEU A 1 96 ? 25.014 -33.385 -63.347 1.00 46.28 96 LEU A N 1
ATOM 743 C CA . LEU A 1 96 ? 25.692 -33.337 -64.642 1.00 46.28 96 LEU A CA 1
ATOM 744 C C . LEU A 1 96 ? 25.039 -34.370 -65.580 1.00 46.28 96 LEU A C 1
ATOM 746 O O . LEU A 1 96 ? 25.185 -35.574 -65.380 1.00 46.28 96 LEU A O 1
ATOM 750 N N . THR A 1 97 ? 24.298 -33.913 -66.591 1.00 49.44 97 THR A N 1
ATOM 751 C CA . THR A 1 97 ? 23.688 -34.804 -67.592 1.00 49.44 97 THR A CA 1
ATOM 752 C C . THR A 1 97 ? 24.693 -35.054 -68.716 1.00 49.44 97 THR A C 1
ATOM 754 O O . THR A 1 97 ? 24.977 -34.157 -69.508 1.00 49.44 97 THR A O 1
ATOM 757 N N . SER A 1 98 ? 25.253 -36.263 -68.794 1.00 43.59 98 SER A N 1
ATOM 758 C CA . SER A 1 98 ? 26.077 -36.688 -69.929 1.00 43.59 98 SER A CA 1
ATOM 759 C C . SER A 1 98 ? 25.184 -37.013 -71.129 1.00 43.59 98 SER A C 1
ATOM 761 O O . SER A 1 98 ? 2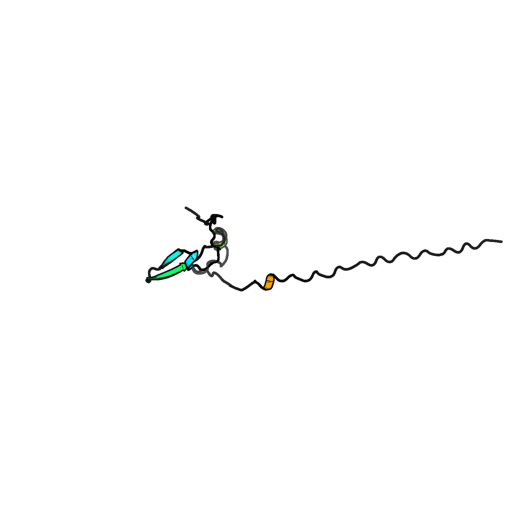4.467 -38.014 -71.121 1.00 43.59 98 SER A O 1
ATOM 763 N N . HIS A 1 99 ? 25.230 -36.184 -72.170 1.00 43.78 99 HIS A N 1
ATOM 764 C CA . HIS A 1 99 ? 24.568 -36.470 -73.440 1.00 43.78 99 HIS A CA 1
ATOM 765 C C . HIS A 1 99 ? 25.441 -37.450 -74.244 1.00 43.78 99 HIS A C 1
ATOM 767 O O . HIS A 1 99 ? 26.463 -37.064 -74.808 1.00 43.78 99 HIS A O 1
ATOM 773 N N . VAL A 1 100 ? 25.067 -38.733 -74.274 1.00 52.59 100 VAL A N 1
ATOM 774 C CA . VAL A 1 100 ? 25.684 -39.735 -75.161 1.00 52.59 100 VAL A CA 1
ATOM 775 C C . VAL A 1 100 ? 25.078 -39.570 -76.556 1.00 52.59 100 VAL A C 1
ATOM 777 O O . VAL A 1 100 ? 23.867 -39.689 -76.731 1.00 52.59 100 VAL A O 1
ATOM 780 N N . GLY A 1 101 ? 25.917 -39.230 -77.535 1.00 45.09 101 GLY A N 1
ATOM 781 C CA . GLY A 1 101 ? 25.553 -39.159 -78.949 1.00 45.09 101 GLY A CA 1
ATOM 782 C C . GLY A 1 101 ? 25.561 -40.545 -79.591 1.00 45.09 101 GLY A C 1
ATOM 783 O O . GLY A 1 101 ? 26.522 -41.294 -79.433 1.00 45.09 101 GLY A O 1
ATOM 784 N N . MET A 1 102 ? 24.487 -40.872 -80.313 1.00 43.41 102 MET A N 1
ATOM 785 C CA . MET A 1 102 ? 24.400 -42.055 -81.170 1.00 43.41 102 MET A CA 1
ATOM 786 C C . MET A 1 102 ? 25.300 -41.890 -82.400 1.00 43.41 102 MET A C 1
ATOM 788 O O . MET A 1 102 ? 25.206 -40.878 -83.101 1.00 43.41 102 MET A O 1
ATOM 792 N N . ARG A 1 103 ? 26.098 -42.914 -82.703 1.00 43.59 103 ARG A N 1
ATOM 793 C CA . ARG A 1 103 ? 26.485 -43.258 -84.070 1.00 43.59 103 ARG A CA 1
ATOM 794 C C . ARG A 1 103 ? 26.626 -44.765 -84.204 1.00 43.59 103 ARG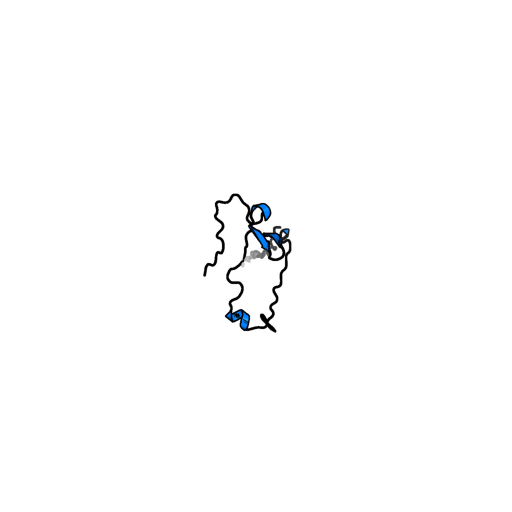 A C 1
ATOM 796 O O . ARG A 1 103 ? 27.138 -45.376 -83.242 1.00 43.59 103 ARG A O 1
#

Foldseek 3Di:
DDDCPPDPPPPDPDDQPPDQVVAFDWDADPVRDIDTDTRDDDDPPPDDPVRCPPDVCADPNDHDDDDDDDDPVVVPDDDDDPDDDDDDDDDDDDDDDDDDDDD

Radius of gyration: 33.25 Å; chains: 1; bounding box: 45×63×108 Å

Organism: NCBI:txid62062

pLDDT: mean 81.01, std 19.44, range [36.0, 97.69]

Secondary structure (DSSP, 8-state):
---------TT--S-TTS-HHHHSEEEE-TTS-EEEE----S-S-SS-HHHHTSSTTSBTTB----------GGGGSPPPPPPP-----PPPPPP----PPP-

InterPro domains:
  IPR008974 TRAF-like [G3DSA:2.60.210.10] (2-77)